Protein AF-A0A423UDR6-F1 (afdb_monomer_lite)

Foldseek 3Di:
DDDPPPPDFDKDFQVVLCVLQVDDSVVQVVCCVLVLWVWDQPPNTIITGVVSSVCSVVSVVVSVVVVVVVVVVVD

Secondary structure (DSSP, 8-state):
----------EEEHHHHHHHHT--HHHHHHHHHTTSS-EE-GGG--EEEHHHHHTHHHHHHHHHHHHHHHHHT--

Organism: NCBI:txid518643

pLDDT: mean 83.43, std 16.16, range [40.94, 96.19]

Radius of gyration: 14.77 Å; chains: 1; bounding box: 33×34×46 Å

Structure (mmCIF, N/CA/C/O backbone):
data_AF-A0A423UDR6-F1
#
_entry.id   AF-A0A423UDR6-F1
#
loop_
_atom_site.group_PDB
_atom_site.id
_atom_site.type_symbol
_atom_site.label_atom_id
_atom_site.label_alt_id
_atom_site.label_comp_id
_atom_site.label_asym_id
_atom_site.label_entity_id
_atom_site.label_seq_id
_atom_site.pdbx_PDB_ins_c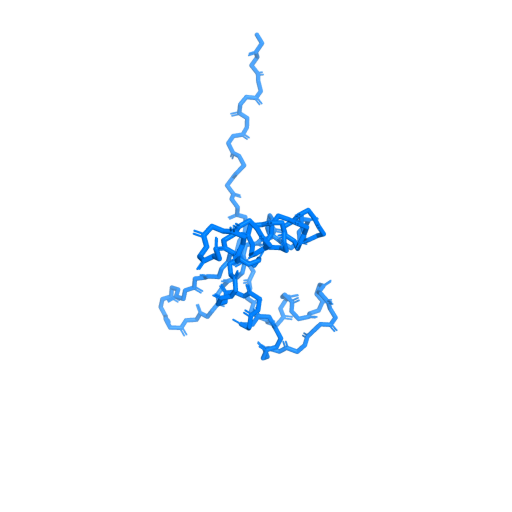ode
_atom_site.Cartn_x
_atom_site.Cartn_y
_atom_site.Cartn_z
_atom_site.occupancy
_atom_site.B_iso_or_equiv
_atom_site.auth_seq_id
_atom_site.auth_comp_id
_atom_site.auth_asym_id
_atom_site.auth_atom_id
_atom_site.pdbx_PDB_model_num
ATOM 1 N N . MET A 1 1 ? -14.076 17.101 -23.849 1.00 40.94 1 MET A N 1
ATOM 2 C CA . MET A 1 1 ? -13.195 16.952 -22.671 1.00 40.94 1 MET A CA 1
ATOM 3 C C . MET A 1 1 ? -12.953 15.466 -22.478 1.00 40.94 1 MET A C 1
ATOM 5 O O . MET A 1 1 ? -13.758 14.802 -21.843 1.00 40.94 1 MET A O 1
ATOM 9 N N . SER A 1 2 ? -11.919 14.922 -23.116 1.00 49.19 2 SER A N 1
ATOM 10 C CA . SER A 1 2 ? -11.635 13.485 -23.087 1.00 49.19 2 SER A CA 1
ATOM 11 C C . SER A 1 2 ? -10.195 13.284 -22.662 1.00 49.19 2 SER A C 1
ATOM 13 O O . SER A 1 2 ? -9.313 13.534 -23.466 1.00 49.19 2 SER A O 1
ATOM 15 N N . SER A 1 3 ? -10.004 12.833 -21.421 1.00 47.59 3 SER A N 1
ATOM 16 C CA . SER A 1 3 ? -8.823 12.083 -20.968 1.00 47.59 3 SER A CA 1
ATOM 17 C C . SER A 1 3 ? -9.219 11.214 -19.771 1.00 47.59 3 SER A C 1
ATOM 19 O O . SER A 1 3 ? -8.624 11.282 -18.702 1.00 47.59 3 SER A O 1
ATOM 21 N N . GLY A 1 4 ? -10.271 10.405 -19.935 1.00 48.75 4 GLY A N 1
ATOM 22 C CA . GLY A 1 4 ? -10.575 9.290 -19.038 1.00 48.75 4 GLY A CA 1
ATOM 23 C C . GLY A 1 4 ? -9.573 8.162 -19.269 1.00 48.75 4 GLY A C 1
ATOM 24 O O . GLY A 1 4 ? -9.931 7.109 -19.786 1.00 48.75 4 GLY A O 1
ATOM 25 N N . GLY A 1 5 ? -8.299 8.408 -18.965 1.00 44.56 5 GLY A N 1
ATOM 26 C CA . GLY A 1 5 ? -7.301 7.355 -18.873 1.00 44.56 5 GLY A CA 1
ATOM 27 C C . GLY A 1 5 ? -7.623 6.551 -17.627 1.00 44.56 5 GLY A C 1
ATOM 28 O O . GLY A 1 5 ? -7.240 6.952 -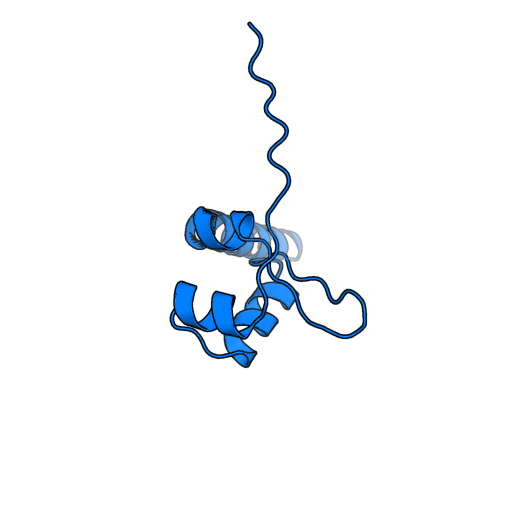16.534 1.00 44.56 5 GLY A O 1
ATOM 29 N N . GLY A 1 6 ? -8.401 5.476 -17.777 1.00 49.28 6 GLY A N 1
ATOM 30 C CA . GLY A 1 6 ? -8.714 4.559 -16.689 1.00 49.28 6 GLY A CA 1
ATOM 31 C C . GLY A 1 6 ? -7.413 4.077 -16.067 1.00 49.28 6 GLY A C 1
ATOM 32 O O . GLY A 1 6 ? -6.715 3.247 -16.648 1.00 49.28 6 GLY A O 1
ATOM 33 N N . PHE A 1 7 ? -7.055 4.652 -14.923 1.00 57.72 7 PHE A N 1
ATOM 34 C CA . PHE A 1 7 ? -5.858 4.281 -14.198 1.00 57.72 7 PHE A CA 1
ATOM 35 C C . PHE A 1 7 ? -6.062 2.857 -13.692 1.00 57.72 7 PHE A C 1
ATOM 37 O O . PHE A 1 7 ? -6.766 2.612 -12.713 1.00 57.72 7 PHE A O 1
ATOM 44 N N . VAL A 1 8 ? -5.518 1.888 -14.428 1.00 61.53 8 VAL A N 1
ATOM 45 C CA . VAL A 1 8 ? -5.475 0.503 -13.977 1.00 61.53 8 VAL A CA 1
ATOM 46 C C . VAL A 1 8 ? -4.405 0.458 -12.894 1.00 61.53 8 VAL A C 1
ATOM 48 O O . VAL A 1 8 ? -3.236 0.702 -13.210 1.00 61.53 8 VAL A O 1
ATOM 51 N N . PRO A 1 9 ? -4.762 0.157 -11.633 1.00 67.06 9 PRO A N 1
ATOM 52 C CA . PRO A 1 9 ? -3.778 0.125 -10.571 1.00 67.06 9 PRO A CA 1
ATOM 53 C C . PRO A 1 9 ? -2.733 -0.929 -10.919 1.00 67.06 9 PRO A C 1
ATOM 55 O O . PRO A 1 9 ? -3.065 -2.105 -11.114 1.00 67.06 9 PRO A O 1
ATOM 58 N N . LYS A 1 10 ? -1.471 -0.512 -11.033 1.00 87.94 10 LYS A N 1
ATOM 59 C CA . LYS A 1 10 ? -0.371 -1.459 -11.177 1.00 87.94 10 LYS A CA 1
ATOM 60 C C . LYS A 1 10 ? -0.202 -2.184 -9.845 1.00 87.94 10 LYS A C 1
ATOM 62 O O . LYS A 1 10 ? -0.359 -1.608 -8.772 1.00 87.94 10 LYS A O 1
ATOM 67 N N . TRP A 1 11 ? 0.075 -3.478 -9.919 1.00 94.38 11 TRP A N 1
ATOM 68 C CA . TRP A 1 11 ? 0.210 -4.340 -8.752 1.00 94.38 11 TRP A CA 1
ATOM 69 C C . TRP A 1 11 ? 1.658 -4.790 -8.619 1.00 94.38 11 TRP A C 1
ATOM 71 O O . TRP A 1 11 ? 2.167 -5.499 -9.484 1.00 94.38 11 TRP A O 1
ATOM 81 N N . VAL A 1 12 ? 2.299 -4.423 -7.516 1.00 94.94 12 VAL A N 1
ATOM 82 C CA . VAL A 1 12 ? 3.674 -4.821 -7.193 1.00 94.94 12 VAL A CA 1
ATOM 83 C C . VAL A 1 12 ? 3.681 -5.971 -6.196 1.00 94.94 12 VAL A C 1
ATOM 85 O O . VAL A 1 12 ? 2.716 -6.187 -5.461 1.00 94.94 12 VAL A O 1
ATOM 88 N N . ASN A 1 13 ? 4.743 -6.767 -6.189 1.00 95.69 13 ASN A N 1
ATOM 89 C CA . ASN A 1 13 ? 4.926 -7.813 -5.189 1.00 95.69 13 ASN A CA 1
ATOM 90 C C . ASN A 1 13 ? 5.341 -7.215 -3.824 1.00 95.69 13 ASN A C 1
ATOM 92 O O . ASN A 1 13 ? 5.617 -6.024 -3.697 1.00 95.69 13 ASN A O 1
ATOM 96 N N . LEU A 1 14 ? 5.378 -8.042 -2.775 1.00 94.62 14 LEU A N 1
ATOM 97 C CA . LEU A 1 14 ? 5.740 -7.572 -1.430 1.00 94.62 14 LEU A CA 1
ATOM 98 C C . LEU A 1 14 ? 7.188 -7.089 -1.299 1.00 94.62 14 LEU A C 1
ATOM 100 O O . LEU A 1 14 ? 7.444 -6.240 -0.453 1.00 94.62 14 LEU A O 1
ATOM 104 N N . SER A 1 15 ? 8.120 -7.635 -2.081 1.00 94.81 15 SER A N 1
ATOM 105 C CA . SER A 1 15 ? 9.521 -7.206 -2.049 1.00 94.81 15 SER A CA 1
ATOM 106 C C . SER A 1 15 ? 9.656 -5.796 -2.614 1.00 94.81 15 SER A C 1
ATOM 108 O O . SER A 1 15 ? 10.263 -4.942 -1.983 1.00 94.81 15 SER A O 1
ATOM 110 N N . GLU A 1 16 ? 9.024 -5.537 -3.757 1.00 95.06 16 GLU A N 1
ATOM 111 C CA . GLU A 1 16 ? 8.961 -4.209 -4.376 1.00 95.06 16 GLU A CA 1
ATOM 112 C C . GLU A 1 16 ? 8.272 -3.206 -3.446 1.00 95.06 16 GLU A C 1
ATOM 114 O O . GLU A 1 16 ? 8.816 -2.140 -3.176 1.00 95.06 16 GLU A O 1
ATOM 119 N N . ALA A 1 17 ? 7.118 -3.573 -2.877 1.00 95.12 17 ALA A N 1
ATOM 120 C CA . ALA A 1 17 ? 6.416 -2.725 -1.917 1.00 95.12 17 ALA A CA 1
ATOM 121 C C . ALA A 1 17 ? 7.265 -2.435 -0.665 1.00 95.12 17 ALA A C 1
ATOM 123 O O . ALA A 1 17 ? 7.226 -1.324 -0.147 1.00 95.12 17 ALA A O 1
ATOM 124 N N . SER A 1 18 ? 8.051 -3.409 -0.194 1.00 96.12 18 SER A N 1
ATOM 125 C CA . SER A 1 18 ? 8.983 -3.237 0.927 1.00 96.12 18 SER A CA 1
ATOM 126 C C . SER A 1 18 ? 10.074 -2.220 0.610 1.00 96.12 18 SER A C 1
ATOM 128 O O . SER A 1 18 ? 10.324 -1.336 1.425 1.00 96.12 18 SER A O 1
ATOM 130 N N . THR A 1 19 ? 10.648 -2.272 -0.594 1.00 95.38 19 THR A N 1
ATOM 131 C CA . THR A 1 19 ? 11.616 -1.273 -1.062 1.00 95.38 19 THR A CA 1
ATOM 132 C C . THR A 1 19 ? 10.989 0.114 -1.205 1.00 95.38 19 THR A C 1
ATOM 134 O O . THR A 1 19 ? 11.586 1.088 -0.762 1.00 95.38 19 THR A O 1
ATOM 137 N N . MET A 1 20 ? 9.785 0.215 -1.778 1.00 94.12 20 MET A N 1
ATOM 138 C CA . MET A 1 20 ? 9.108 1.502 -1.990 1.00 94.12 20 MET A CA 1
ATOM 1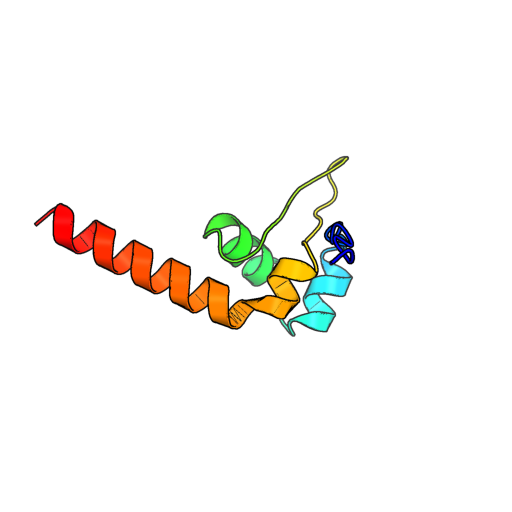39 C C . MET A 1 20 ? 8.698 2.179 -0.679 1.00 94.12 20 MET A C 1
ATOM 141 O O . MET A 1 20 ? 8.789 3.395 -0.561 1.00 94.12 20 MET A O 1
ATOM 145 N N . LEU A 1 21 ? 8.234 1.397 0.298 1.00 93.06 21 LEU A N 1
ATOM 146 C CA . LEU A 1 21 ? 7.713 1.911 1.566 1.00 93.06 21 LEU A CA 1
ATOM 147 C C . LEU A 1 21 ? 8.770 1.999 2.672 1.00 93.06 21 LEU A C 1
ATOM 149 O O . LEU A 1 21 ? 8.505 2.601 3.709 1.00 93.06 21 LEU A O 1
ATOM 153 N N . GLY A 1 22 ? 9.927 1.350 2.507 1.00 95.62 22 GLY A N 1
ATOM 154 C CA . GLY A 1 22 ? 10.903 1.183 3.588 1.00 95.62 22 GLY A CA 1
ATOM 155 C C . GLY A 1 22 ? 10.350 0.386 4.778 1.00 95.62 22 GLY A C 1
ATOM 156 O O . GLY A 1 22 ? 10.775 0.587 5.912 1.00 95.62 22 GLY A O 1
ATOM 157 N N . MET A 1 23 ? 9.371 -0.490 4.532 1.00 94.88 23 MET A N 1
ATOM 158 C CA . MET A 1 23 ? 8.641 -1.243 5.558 1.00 94.88 23 MET A CA 1
ATOM 159 C C . MET A 1 23 ? 8.857 -2.739 5.405 1.00 94.88 23 MET A C 1
ATOM 161 O O . MET A 1 23 ? 8.992 -3.253 4.293 1.00 94.88 23 MET A O 1
ATOM 165 N N . ASP A 1 24 ? 8.805 -3.472 6.513 1.00 95.12 24 ASP A N 1
ATOM 166 C CA . ASP A 1 24 ? 8.852 -4.925 6.464 1.00 95.12 24 ASP A CA 1
ATOM 167 C C . ASP A 1 24 ? 7.495 -5.524 6.052 1.00 95.12 24 ASP A C 1
ATOM 169 O O . ASP A 1 24 ? 6.423 -4.918 6.155 1.00 95.12 24 ASP A O 1
ATOM 173 N N . ARG A 1 25 ? 7.522 -6.782 5.605 1.00 94.25 25 ARG A N 1
ATOM 174 C CA . ARG A 1 25 ? 6.326 -7.499 5.143 1.00 94.25 25 ARG A CA 1
ATOM 175 C C . ARG A 1 25 ? 5.179 -7.480 6.161 1.00 94.2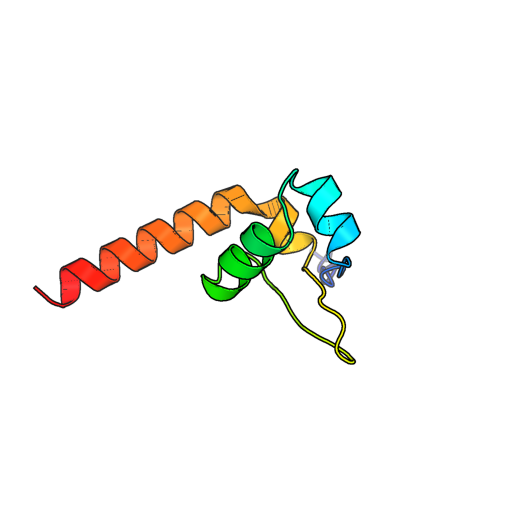5 25 ARG A C 1
ATOM 177 O O . ARG A 1 25 ? 4.016 -7.443 5.754 1.00 94.25 25 ARG A O 1
ATOM 184 N N . ARG A 1 26 ? 5.461 -7.564 7.467 1.00 95.75 26 ARG A N 1
ATOM 185 C CA . ARG A 1 26 ? 4.408 -7.616 8.493 1.00 95.75 26 ARG A CA 1
ATOM 186 C C . ARG A 1 26 ? 3.695 -6.273 8.598 1.00 95.75 26 ARG A C 1
ATOM 188 O O . ARG A 1 26 ? 2.468 -6.274 8.688 1.00 95.75 26 ARG A O 1
ATOM 195 N N . GLN A 1 27 ? 4.429 -5.162 8.531 1.00 95.62 27 GLN A N 1
ATOM 196 C CA . GLN A 1 27 ? 3.863 -3.810 8.495 1.00 95.62 27 GLN A CA 1
ATOM 197 C C . GLN A 1 27 ? 2.958 -3.614 7.275 1.00 95.62 27 GLN A C 1
ATOM 199 O O . GLN A 1 27 ? 1.806 -3.214 7.430 1.00 95.62 27 GLN A O 1
ATOM 204 N N . ILE A 1 28 ? 3.418 -3.999 6.082 1.00 95.94 28 ILE A N 1
ATOM 205 C CA . ILE A 1 28 ? 2.636 -3.864 4.840 1.00 95.94 28 ILE A CA 1
ATOM 206 C C . ILE A 1 28 ? 1.328 -4.660 4.921 1.00 95.94 28 ILE A C 1
ATOM 208 O O . ILE A 1 28 ? 0.250 -4.153 4.610 1.00 95.94 28 ILE A O 1
ATOM 212 N N . LEU A 1 29 ? 1.392 -5.912 5.382 1.00 95.62 29 LEU A N 1
ATOM 213 C CA . LEU A 1 29 ? 0.196 -6.744 5.526 1.00 95.62 29 LEU A CA 1
ATOM 214 C C . LEU A 1 29 ? -0.739 -6.247 6.633 1.00 95.62 29 LEU A C 1
ATOM 216 O O . LEU A 1 29 ? -1.952 -6.418 6.519 1.00 95.62 29 LEU A O 1
ATOM 220 N N . LYS A 1 30 ? -0.203 -5.626 7.688 1.00 95.19 30 LYS A N 1
ATOM 221 C CA . LYS A 1 30 ? -1.005 -4.961 8.717 1.00 95.19 30 LYS A CA 1
ATOM 222 C C . LYS A 1 30 ? -1.791 -3.794 8.114 1.00 95.19 30 LYS A C 1
ATOM 224 O O . LYS A 1 30 ? -3.008 -3.778 8.260 1.00 95.19 30 LYS A O 1
ATOM 229 N N . LEU A 1 31 ? -1.138 -2.916 7.352 1.00 94.56 31 LEU A N 1
ATOM 230 C CA . LEU A 1 31 ? -1.804 -1.820 6.636 1.00 94.56 31 LEU A CA 1
ATOM 231 C C . LEU A 1 31 ? -2.855 -2.330 5.639 1.00 94.56 31 LEU A C 1
ATOM 233 O O . LEU A 1 31 ? -3.912 -1.722 5.489 1.00 94.56 31 LEU A O 1
ATOM 237 N N . GLY A 1 32 ? -2.607 -3.475 4.997 1.00 94.38 32 GLY A N 1
ATOM 238 C CA . GLY A 1 32 ? -3.600 -4.150 4.159 1.00 94.38 32 GLY A CA 1
ATOM 239 C C . GLY A 1 32 ? -4.847 -4.594 4.933 1.00 94.38 32 GLY A C 1
ATOM 240 O O . GLY A 1 32 ? -5.967 -4.363 4.488 1.00 94.38 32 GLY A O 1
ATOM 241 N N . ARG A 1 33 ? -4.671 -5.196 6.118 1.00 92.88 33 ARG A N 1
ATOM 242 C CA . ARG A 1 33 ? -5.782 -5.612 7.000 1.00 92.88 33 ARG A CA 1
ATOM 243 C C . ARG A 1 33 ? -6.549 -4.428 7.585 1.00 92.88 33 ARG A C 1
ATOM 245 O O . ARG A 1 33 ? -7.749 -4.534 7.800 1.00 92.88 33 ARG A O 1
ATOM 252 N N . GLU A 1 34 ? -5.859 -3.321 7.834 1.00 89.88 34 GLU A N 1
ATOM 253 C CA . GLU A 1 34 ? -6.440 -2.063 8.319 1.00 89.88 34 GLU A CA 1
ATOM 254 C C . GLU A 1 34 ? -7.134 -1.262 7.202 1.00 89.88 34 GLU A C 1
ATOM 256 O O . GLU A 1 34 ? -7.714 -0.213 7.467 1.00 89.88 34 GLU A O 1
ATOM 261 N N . GLY A 1 35 ? -7.092 -1.742 5.953 1.00 90.12 35 GLY A N 1
ATOM 262 C CA . GLY A 1 35 ? -7.708 -1.091 4.795 1.00 90.12 35 GLY A CA 1
ATOM 263 C C . GLY A 1 35 ? -6.915 0.094 4.234 1.00 90.12 35 GLY A C 1
ATOM 264 O O . GLY A 1 35 ? -7.320 0.661 3.218 1.00 90.12 35 GLY A O 1
ATOM 265 N N . VAL A 1 36 ? -5.772 0.435 4.840 1.00 94.12 36 VAL A N 1
ATOM 266 C CA . VAL A 1 36 ? -4.885 1.538 4.432 1.00 94.12 36 VAL A CA 1
ATOM 267 C C . VAL A 1 36 ? -4.186 1.238 3.108 1.00 94.12 36 VAL A C 1
ATOM 269 O O . VAL A 1 36 ? -4.063 2.121 2.268 1.00 94.12 36 VAL A O 1
ATOM 272 N N . LEU A 1 37 ? -3.749 -0.004 2.888 1.00 95.38 37 LEU A N 1
ATOM 273 C CA . LEU A 1 37 ? -3.186 -0.458 1.612 1.00 95.38 37 LEU A CA 1
ATOM 274 C C . LEU A 1 37 ? -4.157 -1.398 0.913 1.00 95.38 37 LEU A C 1
ATOM 276 O O . LEU A 1 37 ? -4.852 -2.185 1.553 1.00 95.38 37 LEU A O 1
ATOM 280 N N . ARG A 1 38 ? -4.209 -1.340 -0.420 1.00 94.69 38 ARG A N 1
ATOM 281 C CA . ARG A 1 38 ? -4.986 -2.313 -1.185 1.00 94.69 38 ARG A CA 1
ATOM 282 C C . ARG A 1 38 ? -4.086 -3.506 -1.480 1.00 94.69 38 ARG A C 1
ATOM 284 O O . ARG A 1 38 ? -3.156 -3.409 -2.278 1.00 94.69 38 ARG A O 1
ATOM 291 N N . VAL A 1 39 ? -4.373 -4.623 -0.821 1.00 95.31 39 VAL A N 1
ATOM 292 C CA . VAL A 1 39 ? -3.610 -5.868 -0.937 1.00 95.31 39 VAL A CA 1
ATOM 293 C C . VAL A 1 39 ? -4.518 -6.969 -1.472 1.00 95.31 39 VAL A C 1
ATOM 295 O O . VAL A 1 39 ? -5.645 -7.129 -1.007 1.00 95.31 39 VAL A O 1
ATOM 298 N N . CYS A 1 40 ? -4.032 -7.746 -2.433 1.00 93.81 40 CYS A N 1
ATOM 299 C CA . CYS A 1 40 ? -4.691 -8.962 -2.906 1.00 93.81 40 CYS A CA 1
ATOM 300 C C . CYS A 1 40 ? -3.693 -10.126 -2.954 1.00 93.81 40 CYS A C 1
ATOM 302 O O . CYS A 1 40 ? -2.491 -9.933 -2.759 1.00 93.81 40 CYS A O 1
ATOM 304 N N . GLN A 1 41 ? -4.184 -11.351 -3.160 1.00 94.19 41 GLN A N 1
ATOM 305 C CA . GLN A 1 41 ? -3.337 -12.547 -3.194 1.00 94.19 41 GLN A CA 1
ATOM 306 C C . GLN A 1 41 ? -3.650 -13.458 -4.399 1.00 94.19 41 GLN A C 1
ATOM 308 O O . GLN A 1 41 ? -4.077 -14.602 -4.211 1.00 94.19 41 GLN A O 1
ATOM 313 N N . PRO A 1 42 ? -3.474 -12.982 -5.647 1.00 89.75 42 PRO A N 1
ATOM 314 C CA . PRO A 1 42 ? -3.661 -13.819 -6.825 1.00 89.75 42 PRO A CA 1
ATOM 315 C C . PRO A 1 42 ? -2.669 -14.985 -6.800 1.00 89.75 42 PRO A C 1
ATOM 317 O O . PRO A 1 42 ? -1.479 -14.803 -6.534 1.00 89.75 42 PRO A O 1
ATOM 320 N N . SER A 1 43 ? -3.161 -16.199 -7.049 1.00 90.56 43 SER A N 1
A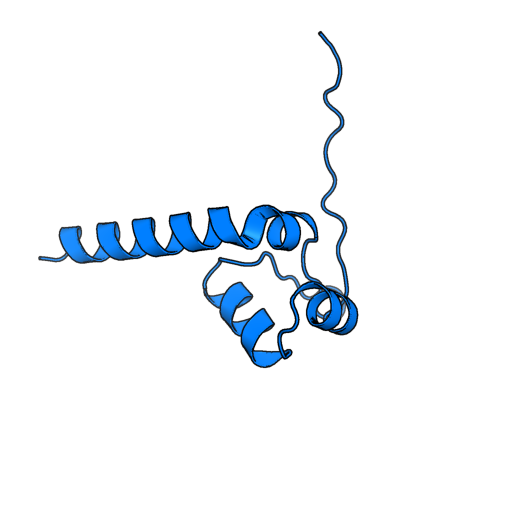TOM 321 C CA . SER A 1 43 ? -2.331 -17.411 -7.139 1.00 90.56 43 SER A CA 1
ATOM 322 C C . SER A 1 43 ? -1.376 -17.596 -5.949 1.00 90.56 43 SER A C 1
ATOM 324 O O . SER A 1 43 ? -0.215 -17.965 -6.111 1.00 90.56 43 SER A O 1
ATOM 326 N N . ARG A 1 44 ? -1.868 -17.319 -4.731 1.00 91.69 44 ARG A N 1
ATOM 327 C CA . ARG A 1 44 ? -1.135 -17.420 -3.452 1.00 91.69 44 ARG A CA 1
ATOM 328 C C . ARG A 1 44 ? 0.021 -16.424 -3.275 1.00 91.69 44 ARG A C 1
ATOM 330 O O . ARG A 1 44 ? 0.677 -16.467 -2.234 1.00 91.69 44 ARG A O 1
ATOM 337 N N . GLN A 1 45 ? 0.226 -15.482 -4.193 1.00 92.00 45 GLN A N 1
ATOM 338 C CA . GLN A 1 45 ? 1.251 -14.443 -4.085 1.00 92.00 45 GLN A CA 1
ATOM 339 C C . GLN A 1 45 ? 0.629 -13.100 -3.720 1.00 92.00 45 GLN A C 1
ATOM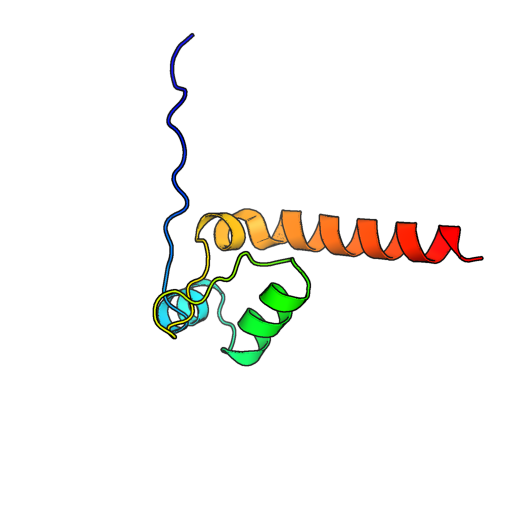 341 O O . GLN A 1 45 ? -0.288 -12.635 -4.387 1.00 92.00 45 GLN A O 1
ATOM 346 N N . TYR A 1 46 ? 1.142 -12.458 -2.673 1.00 94.62 46 TYR A N 1
ATOM 347 C CA . TYR A 1 46 ? 0.662 -11.138 -2.276 1.00 94.62 46 TYR A CA 1
ATOM 348 C C . TYR A 1 46 ? 1.077 -10.067 -3.281 1.00 94.62 46 TYR A C 1
ATOM 350 O O . TYR A 1 46 ? 2.240 -9.994 -3.690 1.00 94.62 46 TYR A O 1
ATOM 358 N N . ARG A 1 47 ? 0.116 -9.213 -3.615 1.00 96.00 47 ARG A N 1
ATOM 359 C CA . ARG A 1 47 ? 0.283 -8.047 -4.468 1.00 96.00 47 ARG A CA 1
ATOM 360 C C . ARG A 1 47 ? -0.275 -6.813 -3.772 1.00 96.00 47 ARG A C 1
ATOM 362 O O . ARG A 1 47 ? -1.303 -6.896 -3.100 1.00 96.00 47 ARG A O 1
ATOM 369 N N . VAL A 1 48 ? 0.397 -5.685 -3.946 1.00 96.19 48 VAL A N 1
ATOM 370 C CA . VAL A 1 48 ? 0.026 -4.386 -3.380 1.00 96.19 48 VAL A CA 1
ATOM 371 C C . VAL A 1 48 ? -0.207 -3.411 -4.524 1.00 96.19 48 VAL A C 1
ATOM 373 O O . VAL A 1 48 ? 0.560 -3.383 -5.483 1.00 96.19 48 VAL A O 1
ATOM 376 N N . SER A 1 49 ? -1.288 -2.644 -4.450 1.00 95.69 49 SER A N 1
ATOM 377 C CA . SER A 1 49 ? -1.609 -1.630 -5.453 1.00 95.69 49 SER A CA 1
ATOM 378 C C . SER A 1 49 ? -0.644 -0.451 -5.337 1.00 95.69 49 SER A C 1
ATOM 380 O O . SER A 1 49 ? -0.571 0.153 -4.264 1.00 95.69 49 SER A O 1
ATOM 382 N N . THR A 1 50 ? 0.044 -0.086 -6.421 1.00 93.31 50 THR A N 1
ATOM 383 C CA . THR A 1 50 ? 0.933 1.092 -6.461 1.00 93.31 50 THR A CA 1
ATOM 384 C C . THR A 1 50 ? 0.170 2.366 -6.138 1.00 93.31 50 THR A C 1
ATOM 386 O O . THR A 1 50 ? 0.644 3.163 -5.346 1.00 93.31 50 THR A O 1
ATOM 389 N N . ASP A 1 51 ? -1.069 2.475 -6.618 1.00 91.94 51 ASP A N 1
ATOM 390 C CA . ASP A 1 51 ? -2.004 3.553 -6.278 1.00 91.94 51 ASP A CA 1
ATOM 391 C C . ASP A 1 51 ? -2.102 3.817 -4.770 1.00 91.94 51 ASP A C 1
ATOM 393 O O . ASP A 1 51 ? -2.009 4.940 -4.291 1.00 91.94 51 ASP A O 1
ATOM 397 N N . SER A 1 52 ? -2.253 2.738 -3.994 1.00 91.56 52 SER A N 1
ATOM 398 C CA . SER A 1 52 ? -2.407 2.845 -2.547 1.00 91.56 52 SER A CA 1
ATOM 399 C C . SER A 1 52 ? -1.099 3.145 -1.827 1.00 91.56 52 SER A C 1
ATOM 401 O O . SER A 1 52 ? -1.141 3.581 -0.682 1.00 91.56 52 SER A O 1
ATOM 403 N N . ILE A 1 53 ? 0.036 2.873 -2.477 1.00 93.06 53 ILE A N 1
ATOM 404 C CA . ILE A 1 53 ? 1.369 3.242 -1.994 1.00 93.06 53 ILE A CA 1
ATOM 405 C C . ILE A 1 53 ? 1.594 4.737 -2.243 1.00 93.06 53 ILE A C 1
ATOM 407 O O . ILE A 1 53 ? 2.008 5.440 -1.330 1.00 93.06 53 ILE A O 1
ATOM 411 N N . GLU A 1 54 ? 1.277 5.219 -3.446 1.00 91.81 54 GLU A N 1
ATOM 412 C CA . GLU A 1 54 ? 1.420 6.623 -3.852 1.00 91.81 54 GLU A CA 1
ATOM 413 C C . GLU A 1 54 ? 0.556 7.561 -2.995 1.00 91.81 54 GLU A C 1
ATOM 415 O O . GLU A 1 54 ? 1.021 8.625 -2.600 1.00 91.81 54 GLU A O 1
ATOM 420 N N . HIS A 1 55 ? -0.653 7.131 -2.622 1.00 91.44 55 HIS A N 1
ATOM 421 C CA . HIS A 1 55 ? -1.586 7.911 -1.798 1.00 91.44 55 HIS A CA 1
ATOM 422 C C . HIS A 1 55 ? -1.610 7.469 -0.320 1.00 91.44 55 HIS A C 1
ATOM 424 O O . HIS A 1 55 ? -2.621 7.623 0.368 1.00 91.44 55 HIS A O 1
ATOM 430 N N . LEU A 1 56 ? -0.526 6.874 0.200 1.00 90.62 56 LEU A N 1
ATOM 431 C CA . LEU A 1 56 ? -0.503 6.287 1.550 1.00 90.62 56 LEU A CA 1
ATOM 432 C C . LEU A 1 56 ? -0.925 7.277 2.652 1.00 90.62 56 LEU A C 1
ATOM 434 O O . LEU A 1 56 ? -1.705 6.914 3.537 1.00 90.62 56 LEU A O 1
ATOM 438 N N . ASP A 1 57 ? -0.437 8.515 2.600 1.00 88.38 57 ASP A N 1
ATOM 439 C CA . ASP A 1 57 ? -0.702 9.532 3.626 1.00 88.38 57 ASP A CA 1
ATOM 440 C C . ASP A 1 57 ? -2.180 9.946 3.685 1.00 88.38 57 ASP A C 1
ATOM 442 O O . ASP A 1 57 ? -2.766 10.071 4.770 1.00 88.38 57 ASP A O 1
ATOM 446 N N . GLU A 1 58 ? -2.814 10.091 2.520 1.00 87.94 58 GLU A N 1
ATOM 447 C CA . GLU A 1 58 ? -4.245 10.378 2.399 1.00 87.94 58 GLU A CA 1
ATOM 448 C C . GLU A 1 58 ? -5.059 9.243 3.032 1.00 87.94 58 GLU A C 1
ATOM 450 O O . GLU A 1 58 ? -5.889 9.467 3.919 1.00 87.94 58 GLU A O 1
ATOM 455 N N . ARG A 1 59 ? -4.722 7.992 2.693 1.00 87.00 59 ARG A N 1
ATOM 456 C CA . ARG A 1 59 ? -5.416 6.801 3.206 1.00 87.00 59 ARG A CA 1
ATOM 457 C C . ARG A 1 59 ? -5.227 6.605 4.711 1.00 87.00 59 ARG A C 1
ATOM 459 O O . ARG A 1 59 ? -6.166 6.214 5.411 1.00 87.00 59 ARG A O 1
ATOM 466 N N . LEU A 1 60 ? -4.045 6.904 5.252 1.00 88.19 60 LEU A N 1
ATOM 467 C CA . LEU A 1 60 ? -3.804 6.894 6.700 1.00 88.19 60 LEU A CA 1
ATOM 468 C C . LEU A 1 60 ? -4.699 7.907 7.430 1.00 88.19 60 LEU A C 1
ATOM 470 O O . LEU A 1 60 ? -5.209 7.622 8.520 1.00 88.19 60 LEU A O 1
ATOM 474 N N . THR A 1 61 ? -4.915 9.076 6.829 1.00 86.44 61 THR A N 1
ATOM 475 C CA . THR A 1 61 ? -5.771 10.135 7.379 1.00 86.44 61 THR A CA 1
ATOM 476 C C . THR A 1 61 ? -7.246 9.726 7.366 1.00 86.44 61 THR A C 1
ATOM 478 O O . THR A 1 61 ? -7.952 9.899 8.369 1.00 86.44 61 THR A O 1
ATOM 481 N N . GLU A 1 62 ? -7.709 9.103 6.284 1.00 82.88 62 GLU A N 1
ATOM 482 C CA . GLU A 1 62 ? -9.076 8.589 6.145 1.00 82.88 62 GLU A CA 1
ATOM 483 C C . GLU A 1 62 ? -9.409 7.497 7.170 1.00 82.88 62 GLU A C 1
ATOM 485 O O . GLU A 1 62 ? -10.444 7.557 7.847 1.00 82.88 62 GLU A O 1
ATOM 490 N N . VAL A 1 63 ? -8.517 6.514 7.346 1.00 82.75 63 VAL A N 1
ATOM 491 C CA . VAL A 1 63 ? -8.723 5.404 8.293 1.00 82.75 63 VAL A CA 1
ATOM 492 C C . VAL A 1 63 ? -8.785 5.912 9.735 1.00 82.75 63 VAL A C 1
ATOM 494 O O . VAL A 1 63 ? -9.656 5.499 10.513 1.00 82.75 63 VAL A O 1
ATOM 497 N N . ARG A 1 64 ? -7.919 6.865 10.104 1.00 77.19 64 ARG A N 1
ATOM 498 C CA . ARG A 1 64 ? -7.946 7.512 11.429 1.00 77.19 64 ARG A CA 1
ATOM 499 C C . ARG A 1 64 ? -9.252 8.269 11.665 1.00 77.19 64 ARG A C 1
ATOM 501 O O . ARG A 1 64 ? -9.847 8.151 12.740 1.00 77.19 64 ARG A O 1
ATOM 508 N N . SER A 1 65 ? -9.718 9.003 10.658 1.00 73.62 65 SER A N 1
ATOM 509 C CA . SER A 1 65 ? -10.958 9.783 10.715 1.00 73.62 65 SER A CA 1
ATOM 510 C C . SER A 1 65 ? -12.183 8.877 10.866 1.00 73.62 65 SER A C 1
ATOM 512 O O . SER A 1 65 ? -13.008 9.086 11.758 1.00 73.62 65 SER A O 1
ATOM 514 N N . THR A 1 66 ? -12.245 7.795 10.090 1.00 72.44 66 THR A N 1
ATOM 515 C CA . THR A 1 66 ? -13.327 6.800 10.144 1.00 72.44 66 THR A CA 1
ATOM 516 C C . THR A 1 66 ? -13.379 6.088 11.494 1.00 72.44 66 THR A C 1
ATOM 518 O O . THR A 1 66 ? -14.442 5.976 12.111 1.00 72.44 66 THR A O 1
ATOM 521 N N . THR A 1 67 ? -12.221 5.671 12.014 1.00 67.12 67 THR A N 1
ATOM 522 C CA . THR A 1 67 ? -12.123 5.007 13.323 1.00 67.12 67 THR A CA 1
ATOM 523 C C . THR A 1 67 ? -12.618 5.917 14.451 1.00 67.12 67 THR A C 1
ATOM 525 O O . THR A 1 67 ? -13.326 5.474 15.361 1.00 67.12 67 THR A O 1
ATOM 528 N N . ARG A 1 68 ? -12.295 7.215 14.383 1.00 65.12 68 ARG A N 1
ATOM 529 C CA . ARG A 1 68 ? -12.749 8.214 15.359 1.00 65.12 68 ARG A CA 1
ATOM 530 C C . ARG A 1 68 ? -14.262 8.440 15.296 1.00 65.12 68 ARG A C 1
ATOM 532 O O . ARG A 1 68 ? -14.895 8.553 16.345 1.00 65.12 68 ARG A O 1
ATOM 539 N N . ILE A 1 69 ? -14.841 8.471 14.095 1.00 63.97 69 ILE A N 1
ATOM 540 C CA . ILE A 1 69 ? -16.292 8.611 13.894 1.00 63.97 69 ILE A CA 1
ATOM 541 C C . ILE A 1 69 ? -17.037 7.392 14.452 1.00 63.97 69 ILE A C 1
ATOM 543 O O . ILE A 1 69 ? -18.034 7.561 15.152 1.00 63.97 69 ILE A O 1
ATOM 547 N N . HIS A 1 70 ? -16.538 6.174 14.212 1.00 63.00 70 HIS A N 1
ATOM 548 C CA . HIS A 1 70 ? -17.192 4.961 14.712 1.00 63.00 70 HIS A CA 1
ATOM 549 C C . HIS A 1 70 ? -17.222 4.897 16.246 1.00 63.00 70 HIS A C 1
ATOM 551 O O . HIS A 1 70 ? -18.235 4.506 16.822 1.00 63.00 70 HIS A O 1
ATOM 557 N N . ARG A 1 71 ? -16.152 5.337 16.928 1.00 61.94 71 ARG A N 1
ATOM 558 C CA . ARG A 1 71 ? -16.126 5.378 18.402 1.00 61.94 71 ARG A CA 1
ATOM 559 C C . ARG A 1 71 ? -17.161 6.333 18.994 1.00 61.94 71 ARG A C 1
ATOM 561 O O . ARG A 1 71 ? -17.785 5.980 19.983 1.00 61.94 71 ARG A O 1
ATOM 568 N N . ARG A 1 72 ? -17.377 7.502 18.383 1.00 62.25 72 ARG A N 1
ATOM 569 C CA . ARG A 1 72 ? -18.337 8.506 18.881 1.00 62.25 72 ARG A CA 1
ATOM 570 C C . ARG A 1 72 ? -19.806 8.096 18.758 1.00 62.25 72 ARG A C 1
ATOM 572 O O . ARG A 1 72 ? -20.638 8.680 19.430 1.00 62.25 72 ARG A O 1
ATOM 579 N N . ARG A 1 73 ? -20.139 7.140 17.885 1.00 62.16 73 ARG A N 1
ATOM 580 C CA . ARG A 1 73 ? -21.527 6.685 17.679 1.00 62.16 73 ARG A CA 1
ATOM 581 C C . ARG A 1 73 ? -21.951 5.544 18.611 1.00 62.16 73 ARG A C 1
ATOM 583 O O . ARG A 1 73 ? -23.118 5.181 18.603 1.00 62.16 73 ARG A O 1
ATOM 590 N N . ARG A 1 74 ? -21.015 4.951 19.361 1.00 58.28 74 ARG A N 1
ATOM 591 C CA . ARG A 1 74 ? -21.287 3.877 20.338 1.00 58.28 74 ARG A CA 1
ATOM 592 C C . ARG A 1 74 ? -21.391 4.366 21.787 1.00 58.28 74 ARG A C 1
ATOM 594 O O . ARG A 1 74 ? -21.647 3.545 22.662 1.00 58.28 74 ARG A O 1
ATOM 601 N N . SER A 1 75 ? -21.134 5.648 22.025 1.00 50.97 75 SER A N 1
ATOM 602 C CA . SER A 1 75 ? -21.223 6.320 23.325 1.00 50.97 75 SER A CA 1
ATOM 603 C C . SER A 1 75 ? -22.525 7.083 23.463 1.00 50.97 75 SER A C 1
ATOM 605 O O . SER A 1 75 ? -22.884 7.734 22.456 1.00 50.97 75 SER A O 1
#

Sequence (75 aa):
MSSGGGFVPKWVNLSEASTMLGMDRRQILKLGREGVLRVCQPSRQYRVSTDSIEHLDERLTEVRSTTRIHRRRRS